Protein AF-A0A2D5VHP5-F1 (afdb_monomer_lite)

Foldseek 3Di:
DPDPDADDDPDVVVVVAPDDPQWDKDWDWDKDKDWDWDPDDPVPDDIDTDIDIHTYDTHPIYTPGHHDDD

Radius of gyration: 16.59 Å; chains: 1; bounding box: 30×28×47 Å

pLDDT: mean 86.85, std 10.6, range [48.28, 97.06]

Structure (mmCIF, N/CA/C/O backbone):
data_AF-A0A2D5VHP5-F1
#
_entry.id   AF-A0A2D5VHP5-F1
#
loop_
_atom_site.group_PDB
_atom_site.id
_atom_site.type_symbol
_atom_site.label_atom_id
_atom_site.label_alt_id
_atom_site.label_comp_id
_atom_site.label_asym_id
_atom_site.label_entity_id
_atom_site.label_seq_id
_atom_site.pdbx_PDB_ins_code
_atom_site.Cartn_x
_atom_site.Cartn_y
_atom_site.Cartn_z
_atom_site.occupancy
_atom_site.B_iso_or_equiv
_atom_site.auth_seq_id
_atom_site.auth_comp_id
_atom_site.auth_asym_id
_atom_site.auth_atom_id
_atom_site.pdbx_PDB_model_num
ATOM 1 N N . MET A 1 1 ? 14.124 1.090 9.787 1.00 48.28 1 MET A N 1
ATOM 2 C CA . MET A 1 1 ? 13.115 1.505 8.787 1.00 48.28 1 MET A CA 1
ATOM 3 C C . MET A 1 1 ? 13.207 0.558 7.600 1.00 48.28 1 MET A C 1
ATOM 5 O O . MET A 1 1 ? 14.320 0.214 7.235 1.00 48.28 1 MET A O 1
ATOM 9 N N . ILE A 1 2 ? 12.076 0.078 7.069 1.00 62.09 2 ILE A N 1
ATOM 10 C CA . ILE A 1 2 ? 12.042 -0.903 5.963 1.00 62.09 2 ILE A CA 1
ATOM 11 C C . ILE A 1 2 ? 12.123 -0.212 4.583 1.00 62.09 2 ILE A C 1
ATOM 13 O O . ILE A 1 2 ? 12.683 -0.790 3.660 1.00 62.09 2 ILE A O 1
ATOM 17 N N . THR A 1 3 ? 11.6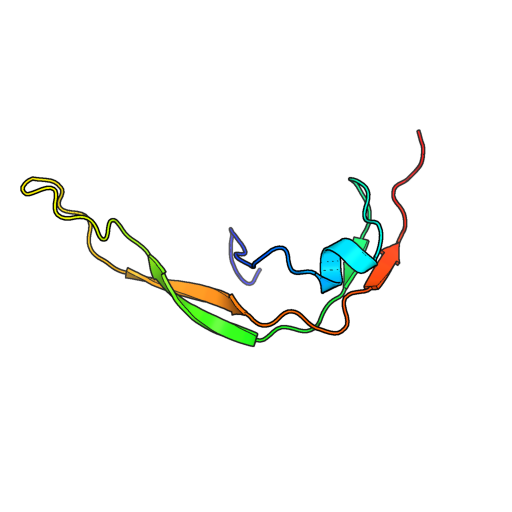04 1.016 4.438 1.00 60.25 3 THR A N 1
ATOM 18 C CA . THR A 1 3 ? 11.645 1.841 3.209 1.00 60.25 3 THR A CA 1
ATOM 19 C C . THR A 1 3 ? 11.164 3.270 3.519 1.00 60.25 3 THR A C 1
ATOM 21 O O . THR A 1 3 ? 10.422 3.448 4.488 1.00 60.25 3 THR A O 1
ATOM 24 N N . ASP A 1 4 ? 11.544 4.264 2.709 1.00 66.38 4 ASP A N 1
ATOM 25 C CA . ASP A 1 4 ? 11.054 5.652 2.816 1.00 66.38 4 ASP A CA 1
ATOM 26 C C . ASP A 1 4 ? 9.600 5.800 2.339 1.00 66.38 4 ASP A C 1
ATOM 28 O O . ASP A 1 4 ? 8.880 6.688 2.787 1.00 66.38 4 ASP A O 1
ATOM 32 N N . HIS A 1 5 ? 9.156 4.933 1.422 1.00 73.38 5 HIS A N 1
ATOM 33 C CA . HIS A 1 5 ? 7.802 4.947 0.865 1.00 73.38 5 HIS A CA 1
ATOM 34 C C . HIS A 1 5 ? 7.248 3.526 0.786 1.00 73.38 5 HIS A C 1
ATOM 36 O O . HIS A 1 5 ? 7.870 2.632 0.208 1.00 73.38 5 HIS A O 1
ATOM 42 N N . LEU A 1 6 ? 6.057 3.321 1.349 1.00 85.19 6 LEU A N 1
ATOM 43 C CA . LEU A 1 6 ? 5.360 2.040 1.347 1.00 85.19 6 LEU A CA 1
ATOM 44 C C . LEU A 1 6 ? 4.212 2.074 0.338 1.00 85.19 6 LEU A C 1
ATOM 46 O O . LEU A 1 6 ? 3.311 2.902 0.447 1.00 85.19 6 LEU A O 1
ATOM 50 N N . TRP A 1 7 ? 4.218 1.151 -0.622 1.00 87.88 7 TRP A N 1
ATOM 51 C CA . TRP A 1 7 ? 3.137 1.025 -1.599 1.00 87.88 7 TRP A CA 1
ATOM 52 C C . TRP A 1 7 ? 2.220 -0.146 -1.245 1.00 87.88 7 TRP A C 1
ATOM 54 O O . TRP A 1 7 ? 2.687 -1.274 -1.082 1.00 87.88 7 TRP A O 1
ATOM 64 N N . PHE A 1 8 ? 0.909 0.095 -1.197 1.00 92.50 8 PHE A N 1
ATOM 65 C CA . PHE A 1 8 ? -0.127 -0.942 -1.173 1.00 92.50 8 PHE A CA 1
ATOM 66 C C . PHE A 1 8 ? -1.442 -0.414 -1.756 1.00 92.50 8 PHE A C 1
ATOM 68 O O . PHE A 1 8 ? -1.625 0.788 -1.921 1.00 92.50 8 PHE A O 1
ATOM 75 N N . ASN A 1 9 ? -2.356 -1.320 -2.103 1.00 91.94 9 ASN A N 1
ATOM 76 C CA . ASN A 1 9 ? -3.658 -0.940 -2.650 1.00 91.94 9 ASN A CA 1
ATOM 77 C C . ASN A 1 9 ? -4.669 -0.686 -1.527 1.00 91.94 9 ASN A C 1
ATOM 79 O O . ASN A 1 9 ? -4.769 -1.492 -0.599 1.00 91.94 9 ASN A O 1
ATOM 83 N N . ASN A 1 10 ? -5.494 0.352 -1.680 1.00 91.75 10 ASN A N 1
ATOM 84 C CA . ASN A 1 10 ? -6.694 0.529 -0.868 1.00 91.75 10 ASN A CA 1
ATOM 85 C C . ASN A 1 10 ? -7.759 -0.496 -1.303 1.00 91.75 10 ASN A C 1
ATOM 87 O O . ASN A 1 10 ? -8.361 -0.370 -2.369 1.00 91.75 10 ASN A O 1
ATOM 91 N N . THR A 1 11 ? -7.922 -1.568 -0.528 1.00 94.06 11 THR A N 1
ATOM 92 C CA . THR A 1 11 ? -8.831 -2.681 -0.852 1.00 94.06 11 THR A CA 1
ATOM 93 C C . THR A 1 11 ? -10.188 -2.533 -0.164 1.00 94.06 11 THR A C 1
ATOM 95 O O . THR A 1 11 ? -10.334 -1.772 0.788 1.00 94.06 11 THR A O 1
ATOM 98 N N . LYS A 1 12 ? -11.175 -3.344 -0.575 1.00 94.12 12 LYS A N 1
ATOM 99 C CA . LYS A 1 12 ? -12.483 -3.428 0.101 1.00 94.12 12 LYS A CA 1
ATOM 100 C C . LYS A 1 12 ? -12.372 -3.701 1.610 1.00 94.12 12 LYS A C 1
ATOM 102 O O . LYS A 1 12 ? -13.227 -3.258 2.362 1.00 94.12 12 LYS A O 1
ATOM 107 N N . ALA A 1 13 ? -11.319 -4.392 2.061 1.00 93.50 13 ALA A N 1
ATOM 108 C CA . ALA A 1 13 ? -11.095 -4.644 3.485 1.00 93.50 13 ALA A CA 1
ATOM 109 C C . ALA A 1 13 ? -10.784 -3.360 4.275 1.00 93.50 13 ALA A C 1
ATOM 111 O O . ALA A 1 13 ? -11.202 -3.251 5.419 1.00 93.50 13 ALA A O 1
ATOM 112 N N . PHE A 1 14 ? -10.106 -2.380 3.667 1.00 94.50 14 PHE A N 1
ATOM 113 C CA . PHE A 1 14 ? -9.892 -1.062 4.278 1.00 94.50 14 PHE A CA 1
ATOM 114 C C . PHE A 1 14 ? -11.167 -0.218 4.281 1.00 94.50 14 PHE A C 1
ATOM 116 O O . PHE A 1 14 ? -11.432 0.484 5.247 1.00 94.50 14 PHE A O 1
ATOM 123 N N . GLN A 1 15 ? -11.985 -0.322 3.232 1.00 91.94 15 GLN A N 1
ATOM 124 C CA . GLN A 1 15 ? -13.279 0.368 3.173 1.00 91.94 15 GLN A CA 1
ATOM 125 C C . GLN A 1 15 ? -14.267 -0.159 4.225 1.00 91.94 15 GLN A C 1
ATOM 127 O O . GLN A 1 15 ? -15.104 0.591 4.709 1.00 91.94 15 GLN A O 1
ATOM 132 N N . ALA A 1 16 ? -14.159 -1.436 4.600 1.00 93.81 16 ALA A N 1
ATOM 133 C CA . ALA A 1 16 ? -15.050 -2.073 5.568 1.00 93.81 16 ALA A CA 1
ATOM 134 C C . ALA A 1 16 ? -14.802 -1.663 7.033 1.00 93.81 16 ALA A C 1
ATOM 136 O O . ALA A 1 16 ? -15.633 -1.973 7.880 1.00 93.81 16 ALA A O 1
ATOM 137 N N . VAL A 1 17 ? -13.676 -1.011 7.347 1.00 93.38 17 VAL A N 1
ATOM 138 C CA . VAL A 1 17 ? -13.298 -0.644 8.728 1.00 93.38 17 VAL A CA 1
ATOM 139 C C . VAL A 1 17 ? -13.479 0.847 9.049 1.00 93.38 17 VAL A C 1
ATOM 141 O O . VAL A 1 17 ? -12.952 1.301 10.061 1.00 93.38 17 VAL A O 1
ATOM 144 N N . ASP A 1 18 ? -14.224 1.576 8.205 1.00 90.56 18 ASP A N 1
ATOM 145 C CA . ASP A 1 18 ? -14.641 2.982 8.376 1.00 90.56 18 ASP A CA 1
ATOM 146 C C . ASP A 1 18 ? -13.542 3.875 8.979 1.00 90.56 18 ASP A C 1
ATOM 148 O O . ASP A 1 18 ? -13.579 4.269 10.147 1.00 90.56 18 ASP A O 1
ATOM 152 N N . LEU A 1 19 ? -12.472 4.070 8.204 1.00 92.69 19 LEU A N 1
ATOM 153 C CA . LEU A 1 19 ? -11.270 4.768 8.654 1.00 92.69 19 LEU A CA 1
ATOM 154 C C . LEU A 1 19 ? -11.396 6.270 8.460 1.00 92.69 19 LEU A C 1
ATOM 156 O O . LEU A 1 19 ? -11.716 6.741 7.368 1.00 92.69 19 LEU A O 1
ATOM 160 N N . GLU A 1 20 ? -10.999 7.003 9.488 1.00 93.06 20 GLU A N 1
ATOM 161 C CA . GLU A 1 20 ? -10.839 8.446 9.448 1.00 93.06 20 GLU A CA 1
ATOM 162 C C . GLU A 1 20 ? -9.354 8.825 9.479 1.00 93.06 20 GLU A C 1
ATOM 164 O O . GLU A 1 20 ? -8.472 8.056 9.883 1.00 93.06 20 GLU A O 1
ATOM 169 N N . ALA A 1 21 ? -9.051 10.042 9.028 1.00 92.19 21 ALA A N 1
ATOM 170 C CA . ALA A 1 21 ? -7.695 10.561 9.100 1.00 92.19 21 ALA A CA 1
ATOM 171 C C . ALA A 1 21 ? -7.234 10.641 10.566 1.00 92.19 21 ALA A C 1
ATOM 173 O O . ALA A 1 21 ? -7.873 11.284 11.394 1.00 92.19 21 ALA A O 1
ATOM 174 N N . GLY A 1 22 ? -6.100 10.007 10.873 1.00 94.25 22 GLY A N 1
ATOM 175 C CA . GLY A 1 22 ? -5.546 9.930 12.228 1.00 94.25 22 GLY A CA 1
ATOM 176 C C . GLY A 1 22 ? -5.779 8.591 12.932 1.00 94.25 22 GLY A C 1
ATOM 177 O O . GLY A 1 22 ? -5.133 8.341 13.951 1.00 94.25 22 GLY A O 1
ATOM 178 N N . ASP A 1 23 ? -6.624 7.715 12.383 1.00 94.88 23 ASP A N 1
ATOM 179 C CA . ASP A 1 23 ? -6.764 6.348 12.881 1.00 94.88 23 ASP A CA 1
ATOM 180 C C . ASP A 1 23 ? -5.464 5.553 12.707 1.00 94.88 23 ASP A C 1
ATOM 182 O O . ASP A 1 23 ? -4.747 5.672 11.708 1.00 94.88 23 ASP A O 1
ATOM 186 N N . VAL A 1 24 ? -5.183 4.678 13.673 1.00 94.94 24 VAL A N 1
ATOM 187 C CA . VAL A 1 24 ? -4.102 3.694 13.571 1.00 94.94 24 VAL A CA 1
ATOM 188 C C . VAL A 1 24 ? -4.705 2.361 13.171 1.00 94.94 24 VAL A C 1
ATOM 190 O O . VAL A 1 24 ? -5.624 1.860 13.823 1.00 94.94 24 VAL A O 1
ATOM 193 N N . VAL A 1 25 ? -4.150 1.763 12.121 1.00 94.38 25 VAL A N 1
ATOM 194 C CA . VAL A 1 25 ? -4.607 0.490 11.561 1.00 94.38 25 VAL A CA 1
ATOM 195 C C . VAL A 1 25 ? -3.511 -0.563 11.591 1.00 94.38 25 VAL A C 1
ATOM 197 O O . VAL A 1 25 ? -2.330 -0.255 11.455 1.00 94.38 25 VAL A O 1
ATOM 200 N N . GLU A 1 26 ? -3.922 -1.818 11.726 1.00 95.81 26 GLU A N 1
ATOM 201 C CA . GLU A 1 26 ? -3.062 -2.993 11.598 1.00 95.81 26 GLU A CA 1
ATOM 202 C C . GLU A 1 26 ? -3.619 -3.917 10.509 1.00 95.81 26 GLU A C 1
ATOM 204 O O . GLU A 1 26 ? -4.837 -4.036 10.349 1.00 95.81 26 GLU A O 1
ATOM 209 N N . PHE A 1 27 ? -2.731 -4.557 9.747 1.00 96.06 27 PHE A N 1
ATOM 210 C CA . PHE A 1 27 ? -3.086 -5.549 8.735 1.00 96.06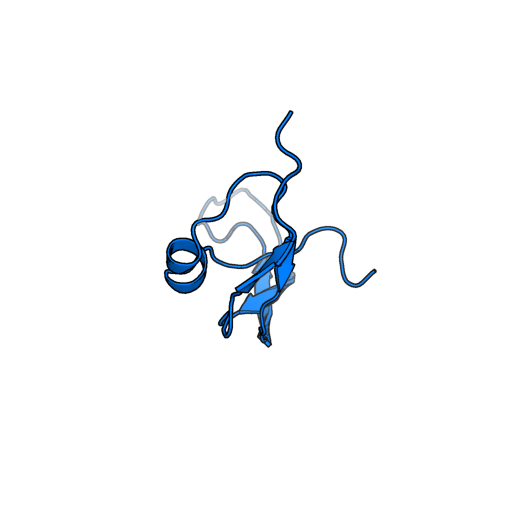 27 PHE A CA 1
ATOM 211 C C . PHE A 1 27 ? -1.909 -6.484 8.423 1.00 96.06 27 PHE A C 1
ATOM 213 O O . PHE A 1 27 ? -0.745 -6.101 8.538 1.00 96.06 27 PHE A O 1
ATOM 220 N N . ASP A 1 28 ? -2.226 -7.684 7.938 1.00 97.06 28 ASP A N 1
ATOM 221 C CA . ASP A 1 28 ? -1.254 -8.642 7.408 1.00 97.06 28 ASP A CA 1
ATOM 222 C C . ASP A 1 28 ? -1.094 -8.427 5.898 1.00 97.06 28 ASP A C 1
ATOM 224 O O . ASP A 1 28 ? -2.090 -8.286 5.185 1.00 97.06 28 ASP A O 1
ATOM 228 N N . ALA A 1 29 ? 0.131 -8.465 5.372 1.00 95.12 29 ALA A N 1
ATOM 229 C CA . ALA A 1 29 ? 0.381 -8.369 3.932 1.00 95.12 29 ALA A CA 1
ATOM 230 C C . ALA A 1 29 ? 1.608 -9.178 3.491 1.00 95.12 29 ALA A C 1
ATOM 232 O O . ALA A 1 29 ? 2.403 -9.644 4.304 1.00 95.12 29 ALA A O 1
ATOM 233 N N . ARG A 1 30 ? 1.773 -9.338 2.174 1.00 94.81 30 ARG A N 1
ATOM 234 C CA . ARG A 1 30 ? 2.930 -10.005 1.562 1.00 94.81 30 ARG A CA 1
ATOM 235 C C . ARG A 1 30 ? 3.830 -8.991 0.876 1.00 94.81 30 ARG A C 1
ATOM 237 O O . ARG A 1 30 ? 3.348 -8.194 0.079 1.00 94.81 30 ARG A O 1
ATOM 244 N N . VAL A 1 31 ? 5.139 -9.070 1.093 1.00 93.25 31 VAL A N 1
ATOM 245 C CA . VAL A 1 31 ? 6.104 -8.320 0.277 1.00 93.25 31 VAL A CA 1
ATOM 246 C C . VAL A 1 31 ? 6.155 -8.946 -1.117 1.00 93.25 31 VAL A C 1
ATOM 248 O O . VAL A 1 31 ? 6.240 -10.165 -1.264 1.00 93.25 31 VAL A O 1
ATOM 251 N N . THR A 1 32 ? 6.036 -8.140 -2.167 1.00 92.56 32 THR A N 1
ATOM 252 C CA . THR A 1 32 ? 6.043 -8.621 -3.556 1.00 92.56 32 THR A CA 1
ATOM 253 C C . THR A 1 32 ? 6.790 -7.627 -4.439 1.00 92.56 32 THR A C 1
ATOM 255 O O . THR A 1 32 ? 6.579 -6.423 -4.278 1.00 92.56 32 THR A O 1
ATOM 258 N N . PRO A 1 33 ? 7.658 -8.088 -5.357 1.00 91.56 33 PRO A N 1
ATOM 259 C CA . PRO A 1 33 ? 8.326 -7.188 -6.283 1.00 91.56 33 PRO A CA 1
ATOM 260 C C . PRO A 1 33 ? 7.328 -6.561 -7.266 1.00 91.56 33 PRO A C 1
ATOM 262 O O . PRO A 1 33 ? 6.324 -7.177 -7.632 1.00 91.56 33 PRO A O 1
ATOM 265 N N . TYR A 1 34 ? 7.617 -5.344 -7.707 1.00 88.56 34 TYR A N 1
ATOM 266 C CA . TYR A 1 34 ? 6.965 -4.705 -8.842 1.00 88.56 34 TYR A CA 1
ATOM 267 C C . TYR A 1 34 ? 8.001 -3.967 -9.691 1.00 88.56 34 TYR A C 1
ATOM 269 O O . TYR A 1 34 ? 9.087 -3.624 -9.222 1.00 88.56 34 TYR A O 1
ATOM 277 N N . GLU A 1 35 ? 7.663 -3.751 -10.955 1.00 89.44 35 GLU A N 1
ATOM 278 C CA . GLU A 1 35 ? 8.469 -2.958 -11.873 1.00 89.44 35 GLU A CA 1
ATOM 279 C C . GLU A 1 35 ? 8.100 -1.483 -11.725 1.00 89.44 35 GLU A C 1
ATOM 281 O O . GLU A 1 35 ? 6.943 -1.094 -11.894 1.00 89.44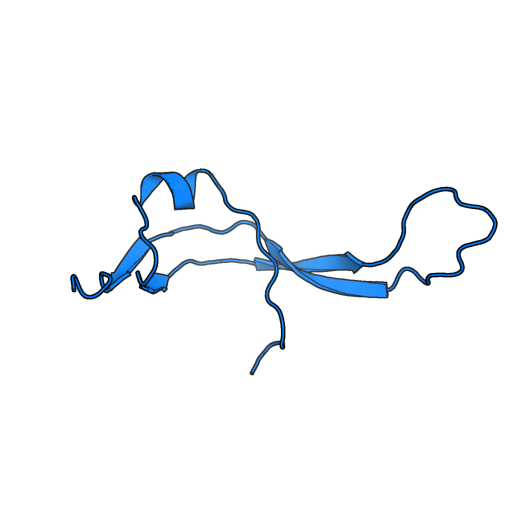 35 GLU A O 1
ATOM 286 N N . LYS A 1 36 ? 9.088 -0.660 -11.383 1.00 86.56 36 LYS A N 1
ATOM 287 C CA . LYS A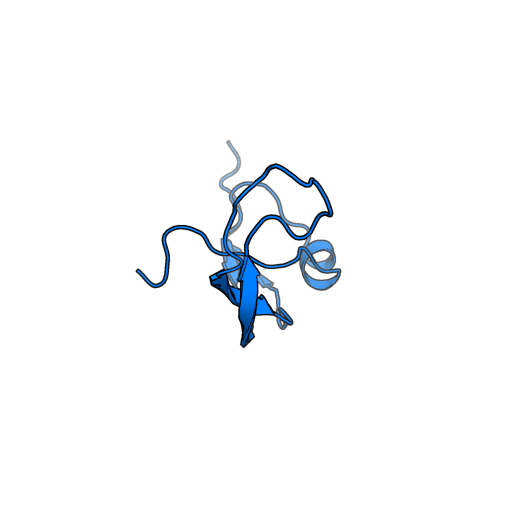 1 36 ? 8.967 0.788 -11.267 1.00 86.56 36 LYS A CA 1
ATOM 288 C C . LYS A 1 36 ? 9.691 1.437 -12.431 1.00 86.56 36 LYS A C 1
ATOM 290 O O . LYS A 1 36 ? 10.827 1.103 -12.741 1.00 86.56 36 LYS A O 1
ATOM 295 N N . GLY A 1 37 ? 9.048 2.407 -13.060 1.00 83.56 37 GLY A N 1
ATOM 296 C CA . GLY A 1 37 ? 9.623 3.114 -14.195 1.00 83.56 37 GLY A CA 1
ATOM 297 C C . GLY A 1 37 ? 8.555 3.487 -15.204 1.00 83.56 37 GLY A C 1
ATOM 298 O O . GLY A 1 37 ? 7.378 3.167 -15.047 1.00 83.56 37 GLY A O 1
ATOM 299 N N . TYR A 1 38 ? 8.964 4.206 -16.240 1.00 82.31 38 TYR A N 1
ATOM 300 C CA . TYR A 1 38 ? 8.068 4.542 -17.335 1.00 82.31 38 TYR A CA 1
ATOM 301 C C . TYR A 1 38 ? 7.947 3.337 -18.274 1.00 82.31 38 TYR A C 1
ATOM 303 O O . TYR A 1 38 ? 8.917 2.978 -18.928 1.00 82.31 38 TYR A O 1
ATOM 311 N N . GLN A 1 39 ? 6.761 2.727 -18.339 1.00 79.44 39 GLN A N 1
ATOM 312 C CA . GLN A 1 39 ? 6.474 1.565 -19.198 1.00 79.44 39 GLN A CA 1
ATOM 313 C C . GLN A 1 39 ? 5.808 1.945 -20.541 1.00 79.44 39 GLN A C 1
ATOM 315 O O . GLN A 1 39 ? 5.239 1.093 -21.215 1.00 79.44 39 GLN A O 1
ATOM 320 N N . GLY A 1 40 ? 5.807 3.2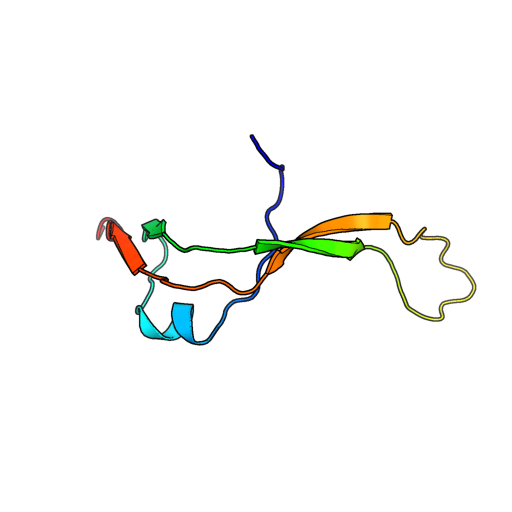28 -20.921 1.00 80.25 40 GLY A N 1
ATOM 321 C CA . GLY A 1 40 ? 5.166 3.696 -22.157 1.00 80.25 40 GLY A CA 1
ATOM 322 C C . GLY A 1 40 ? 6.107 3.752 -23.368 1.00 80.25 40 GLY A C 1
ATOM 323 O O . GLY A 1 40 ? 7.324 3.709 -23.234 1.00 80.25 40 GLY A O 1
ATOM 324 N N . TYR A 1 41 ? 5.538 3.935 -24.564 1.00 71.75 41 TYR A N 1
ATOM 325 C CA . TYR A 1 41 ? 6.257 3.918 -25.851 1.00 71.75 41 TYR A CA 1
ATOM 326 C C . TYR A 1 41 ? 6.825 5.282 -26.299 1.00 71.75 41 TYR A C 1
ATOM 328 O O . TYR A 1 41 ? 6.942 5.555 -27.495 1.00 71.75 41 TYR A O 1
ATOM 336 N N . ARG A 1 42 ? 7.148 6.200 -25.378 1.00 79.31 42 ARG A N 1
ATOM 337 C CA . ARG A 1 42 ? 7.769 7.480 -25.770 1.00 79.31 42 ARG A CA 1
ATOM 338 C C . ARG A 1 42 ? 9.234 7.263 -26.147 1.00 79.31 42 ARG A C 1
ATOM 340 O O . ARG A 1 42 ? 10.092 7.119 -25.285 1.00 79.31 42 ARG A O 1
ATOM 347 N N . GLN A 1 43 ? 9.476 7.338 -27.451 1.00 69.00 43 GLN A N 1
ATOM 348 C CA . GLN A 1 43 ? 10.723 7.062 -28.182 1.00 69.00 43 GLN A CA 1
ATOM 349 C C . GLN A 1 43 ? 11.976 7.802 -27.662 1.00 69.00 43 GLN A C 1
ATOM 351 O O . GLN A 1 43 ? 13.092 7.393 -27.956 1.00 69.00 43 GLN A O 1
ATOM 356 N N . PHE A 1 44 ? 11.806 8.867 -26.868 1.00 75.25 44 PHE A N 1
ATOM 357 C CA . PHE A 1 44 ? 12.891 9.732 -26.379 1.00 75.25 44 PHE A CA 1
ATOM 358 C C . PHE A 1 44 ? 12.970 9.834 -24.848 1.00 75.25 44 PHE A C 1
ATOM 360 O O . PHE A 1 44 ? 13.659 10.702 -24.319 1.00 75.25 44 PHE A O 1
ATOM 367 N N . ILE A 1 45 ? 12.253 8.979 -24.111 1.00 76.50 45 ILE A N 1
ATOM 368 C CA . ILE A 1 45 ? 12.330 8.942 -22.647 1.00 76.50 45 ILE A CA 1
ATOM 369 C C . ILE A 1 45 ? 13.143 7.719 -22.231 1.00 76.50 45 ILE A C 1
ATOM 371 O O . ILE A 1 45 ? 12.607 6.619 -22.113 1.00 76.50 45 ILE A O 1
ATOM 375 N N . TYR A 1 46 ? 14.432 7.921 -21.950 1.00 69.38 46 TYR A N 1
ATOM 376 C CA . TYR A 1 46 ? 15.229 6.911 -21.261 1.00 69.38 46 TYR A CA 1
ATOM 377 C C . TYR A 1 46 ? 14.900 6.940 -19.767 1.00 69.38 46 TYR A C 1
ATOM 379 O O . TYR A 1 46 ? 15.345 7.817 -19.025 1.00 69.38 46 TYR A O 1
ATOM 387 N N . LYS A 1 47 ? 14.082 5.988 -19.321 1.00 78.56 47 LYS A N 1
ATOM 388 C CA . LYS A 1 47 ? 13.850 5.713 -17.901 1.00 78.56 47 LYS A CA 1
ATOM 389 C C . LYS A 1 47 ? 13.956 4.205 -17.686 1.00 78.56 47 LYS A C 1
ATOM 391 O O . LYS A 1 47 ? 13.054 3.496 -18.128 1.00 78.56 47 LYS A O 1
ATOM 396 N N . PRO A 1 48 ? 15.027 3.709 -17.043 1.00 78.75 48 PRO A N 1
ATOM 397 C CA . PRO A 1 48 ? 15.189 2.279 -16.835 1.00 78.75 48 PRO A CA 1
ATOM 398 C C . PRO A 1 48 ? 14.059 1.752 -15.949 1.00 78.75 48 PRO A C 1
ATOM 400 O O . PRO A 1 48 ? 13.705 2.372 -14.944 1.00 78.75 48 PRO A O 1
ATOM 403 N N . ILE A 1 49 ? 13.495 0.608 -16.335 1.00 83.38 49 ILE A N 1
ATOM 404 C CA . ILE A 1 49 ? 12.601 -0.155 -15.469 1.00 83.38 49 ILE A CA 1
ATOM 405 C C . ILE A 1 49 ? 13.469 -0.760 -14.366 1.00 83.38 49 ILE A C 1
ATOM 407 O O . ILE A 1 49 ? 14.418 -1.493 -14.641 1.00 83.38 49 ILE A O 1
ATOM 411 N N . THR A 1 50 ? 13.166 -0.425 -13.118 1.00 87.75 50 THR A N 1
ATOM 412 C CA . THR A 1 50 ? 13.850 -0.950 -11.939 1.00 87.75 50 THR A CA 1
ATOM 413 C C . THR A 1 50 ? 12.908 -1.822 -11.125 1.00 87.75 50 THR A C 1
ATOM 415 O O . THR A 1 50 ? 11.686 -1.677 -11.166 1.00 87.75 50 THR A O 1
ATOM 418 N N . ARG A 1 51 ? 13.479 -2.764 -10.377 1.00 88.06 51 ARG A N 1
ATOM 419 C CA . ARG A 1 51 ? 12.721 -3.598 -9.447 1.00 88.06 51 ARG A CA 1
ATOM 420 C C . ARG A 1 51 ? 12.607 -2.884 -8.107 1.00 88.06 51 ARG A C 1
ATOM 422 O O . ARG A 1 51 ? 13.613 -2.481 -7.533 1.00 88.06 51 ARG A O 1
ATOM 429 N N . ASP A 1 52 ? 11.388 -2.793 -7.606 1.00 89.50 52 ASP A N 1
ATOM 430 C CA . ASP A 1 52 ? 11.057 -2.254 -6.289 1.00 89.50 52 ASP A CA 1
ATOM 431 C C . ASP A 1 52 ? 10.079 -3.226 -5.591 1.00 89.50 52 ASP A C 1
ATOM 433 O O . ASP A 1 52 ? 9.701 -4.252 -6.165 1.00 89.50 52 ASP A O 1
ATOM 437 N N . TYR A 1 53 ? 9.694 -2.970 -4.343 1.00 89.56 53 TYR A N 1
ATOM 438 C CA . TYR A 1 53 ? 8.830 -3.848 -3.555 1.00 89.56 53 TYR A CA 1
ATOM 439 C C . TYR A 1 53 ? 7.602 -3.113 -3.026 1.00 89.56 53 TYR A C 1
ATOM 441 O O . TYR A 1 53 ? 7.653 -1.952 -2.632 1.00 89.56 53 TYR A O 1
ATOM 449 N N . LYS A 1 54 ? 6.476 -3.822 -2.990 1.00 91.81 54 LYS A N 1
ATOM 450 C CA . LYS A 1 54 ? 5.213 -3.337 -2.430 1.00 91.81 54 LYS A CA 1
ATOM 451 C C . LYS A 1 54 ? 4.625 -4.354 -1.464 1.00 91.81 54 LYS A C 1
ATOM 453 O O . LYS A 1 54 ? 4.969 -5.538 -1.520 1.00 91.81 54 LYS A O 1
ATOM 458 N N . LEU A 1 55 ? 3.682 -3.916 -0.638 1.00 93.69 55 LEU A N 1
ATOM 459 C CA . LEU A 1 55 ? 2.824 -4.824 0.110 1.00 93.69 55 LEU A CA 1
ATOM 460 C C . LEU A 1 55 ? 1.614 -5.197 -0.750 1.00 93.69 55 LEU A C 1
ATOM 462 O O . LEU A 1 55 ? 0.869 -4.349 -1.243 1.00 93.69 55 LEU A O 1
ATOM 466 N N . SER A 1 56 ? 1.428 -6.494 -0.954 1.00 94.75 56 SER A N 1
ATOM 467 C CA . SER A 1 56 ? 0.325 -7.069 -1.707 1.00 94.75 56 SER A CA 1
ATOM 468 C C . SER A 1 56 ? -0.589 -7.877 -0.793 1.00 94.75 56 SER A C 1
ATOM 470 O O . SER A 1 56 ? -0.175 -8.370 0.257 1.00 94.75 56 SER A O 1
ATOM 472 N N . ARG A 1 57 ? -1.848 -8.023 -1.224 1.00 94.44 57 ARG A N 1
ATOM 473 C CA . ARG A 1 57 ? -2.875 -8.828 -0.542 1.00 94.44 57 ARG A CA 1
ATOM 474 C C . ARG A 1 57 ? -3.012 -8.477 0.952 1.00 94.44 57 ARG A C 1
ATOM 476 O O . ARG A 1 57 ? -2.810 -9.357 1.786 1.00 94.44 57 ARG A O 1
ATOM 483 N N . PRO A 1 58 ? -3.336 -7.216 1.291 1.00 96.12 58 PRO A N 1
ATOM 484 C CA . PRO A 1 58 ? -3.631 -6.856 2.670 1.00 96.12 58 PRO A CA 1
ATOM 485 C C . PRO A 1 58 ? -4.855 -7.640 3.165 1.00 96.12 58 PRO A C 1
ATOM 487 O O . PRO A 1 58 ? -5.865 -7.739 2.466 1.00 96.12 58 PRO A O 1
ATOM 490 N N . THR A 1 59 ? -4.751 -8.221 4.355 1.00 96.25 59 THR A N 1
ATOM 491 C CA . THR A 1 59 ? -5.779 -9.043 5.006 1.00 96.25 59 THR A CA 1
ATOM 492 C C . THR A 1 59 ? -5.835 -8.729 6.497 1.00 96.25 59 THR A C 1
ATOM 494 O O . THR A 1 59 ? -4.924 -8.099 7.028 1.00 96.25 59 THR A O 1
ATOM 497 N N . LYS A 1 60 ? -6.912 -9.152 7.175 1.00 96.75 60 LYS A N 1
ATOM 498 C CA . LYS A 1 60 ? -7.132 -8.896 8.612 1.00 96.75 60 LYS A CA 1
ATOM 499 C C . LYS A 1 60 ? -6.990 -7.416 8.996 1.00 96.75 60 LYS A C 1
ATOM 501 O O . LYS A 1 60 ? -6.456 -7.093 10.052 1.00 96.75 60 LYS A O 1
ATOM 506 N N . VAL A 1 61 ? -7.449 -6.528 8.114 1.00 96.75 61 VAL A N 1
ATOM 507 C CA . VAL A 1 61 ? -7.424 -5.086 8.362 1.00 96.75 61 VAL A CA 1
ATOM 508 C C . VAL A 1 61 ? -8.302 -4.782 9.570 1.00 96.75 61 VAL A C 1
ATOM 510 O O . VAL A 1 61 ? -9.454 -5.212 9.613 1.00 96.75 61 VAL A O 1
ATOM 513 N N . LYS A 1 62 ? -7.760 -4.050 10.543 1.00 96.00 62 LYS A N 1
ATOM 514 C CA . LYS A 1 62 ? -8.490 -3.604 11.732 1.00 96.00 62 LYS A CA 1
ATOM 515 C C . LYS A 1 62 ? -8.000 -2.240 12.208 1.00 96.00 62 LYS A C 1
ATOM 517 O O . LYS A 1 62 ? -6.814 -1.922 12.101 1.00 96.00 62 LYS A O 1
ATOM 522 N N . LYS A 1 63 ? -8.917 -1.458 12.777 1.00 95.50 63 LYS A N 1
ATOM 523 C CA . LYS A 1 63 ? -8.607 -0.234 13.521 1.00 95.50 63 LYS A CA 1
ATOM 524 C C . LYS A 1 63 ? -8.110 -0.627 14.913 1.00 95.50 63 LYS A C 1
ATOM 526 O O . LYS A 1 63 ? -8.746 -1.435 15.585 1.00 95.50 63 LYS A O 1
ATOM 531 N N . VAL A 1 64 ? -6.958 -0.103 15.324 1.00 96.38 64 VAL A N 1
ATOM 532 C CA . VAL A 1 64 ? -6.353 -0.386 16.638 1.00 96.38 64 VAL A CA 1
ATOM 533 C C . VAL A 1 64 ? -6.298 0.840 17.544 1.00 96.38 64 VAL A C 1
ATOM 535 O O . VAL A 1 64 ? -6.201 0.678 18.758 1.00 96.38 64 VAL A O 1
ATOM 538 N N . LYS A 1 65 ? -6.379 2.056 16.986 1.00 94.56 65 LYS A N 1
ATOM 539 C CA . LYS A 1 65 ? -6.611 3.299 17.738 1.00 94.56 65 LYS A CA 1
ATOM 540 C C . LYS A 1 65 ? -7.427 4.269 16.899 1.00 94.56 65 LYS A C 1
ATOM 542 O O . LYS A 1 65 ? -7.210 4.353 15.692 1.00 94.56 65 LYS A O 1
ATOM 547 N N . GLU A 1 66 ? -8.308 5.001 17.561 1.00 90.75 66 GLU A N 1
ATOM 548 C CA . GLU A 1 66 ? -9.091 6.067 16.942 1.00 90.75 66 GLU A CA 1
ATOM 549 C C . GLU A 1 66 ? -8.302 7.377 16.893 1.00 90.75 66 GLU A C 1
ATOM 551 O O . GLU A 1 66 ? -7.480 7.663 17.776 1.00 90.75 66 GLU A O 1
ATOM 556 N N . ALA A 1 67 ? -8.575 8.182 15.871 1.00 87.12 67 ALA A N 1
ATOM 557 C CA . ALA A 1 67 ? -8.129 9.561 15.801 1.00 87.12 67 ALA A CA 1
ATOM 558 C C . ALA A 1 67 ? -8.616 10.345 17.033 1.00 87.12 67 ALA A C 1
ATOM 560 O O . ALA A 1 67 ? -9.753 10.202 17.492 1.00 87.12 67 ALA A O 1
ATOM 561 N N . LYS A 1 68 ? -7.759 11.214 17.582 1.00 80.38 68 LYS A N 1
ATOM 562 C CA . LYS A 1 68 ? -8.192 12.138 18.636 1.00 80.38 68 LYS A CA 1
ATOM 563 C C . LYS A 1 68 ? -9.170 13.140 18.031 1.00 80.38 68 LYS A C 1
ATOM 565 O O . LYS A 1 68 ? -8.778 13.935 17.179 1.00 80.38 68 LYS A O 1
ATOM 570 N N . LYS A 1 69 ? -10.417 13.119 18.498 1.00 69.31 69 LYS A N 1
ATOM 571 C CA . LYS A 1 69 ? -11.399 14.158 18.173 1.00 69.31 69 LYS A CA 1
ATOM 572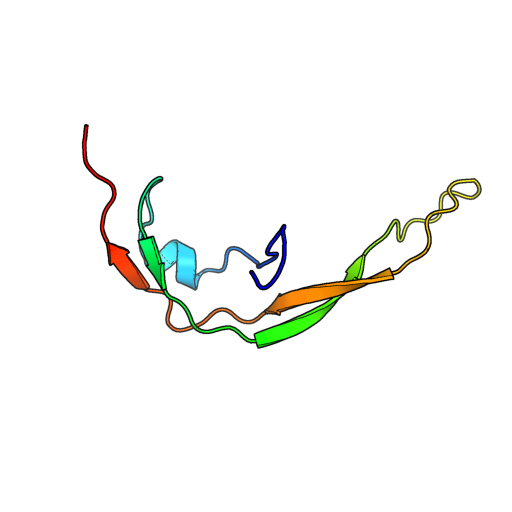 C C . LYS A 1 69 ? -10.901 15.485 18.760 1.00 69.31 69 LYS A C 1
ATOM 574 O O . LYS A 1 69 ? -10.533 15.520 19.935 1.00 69.31 69 LYS A O 1
ATOM 579 N N . SER A 1 70 ? -10.779 16.501 17.902 1.00 64.25 70 SER A N 1
ATOM 580 C CA . SER A 1 70 ? -10.405 17.870 18.297 1.00 64.25 70 SER A CA 1
ATOM 581 C C . SER A 1 70 ? -11.574 18.589 18.952 1.00 64.25 70 SER A C 1
ATOM 583 O O . SER A 1 70 ? -12.726 18.249 18.600 1.00 64.25 70 SER A O 1
#

Secondary structure (DSSP, 8-state):
---SS------HHHHTT---TT-EEEEEEEEEEEEES--S--TT-----EEEEEEEEEEEEEEEEPPPP-

Sequence (70 aa):
MITDHLWFNNTKAFQAVDLEAGDVVEFDARVTPYEKGYQGYRQFIYKPITRDYKLSRPTKVKKVKEAKKS